Protein 2C9L (pdb70)

Structure (mmCIF, N/CA/C/O backbone):
data_2C9L
#
_entry.id   2C9L
#
_cell.length_a   94.170
_cell.length_b   26.520
_cell.length_c   98.090
_cell.angle_alpha   90.00
_cell.angle_beta   103.95
_cell.angle_gamma   90.00
#
_symmetry.space_group_name_H-M   'C 1 2 1'
#
loop_
_entity.id
_entity.type
_entity.pdbx_description
1 polymer "5'-D(*AP*AP*GP*CP*AP*CP*TP*GP*AP*CP *TP*CP*AP*TP*GP*AP*AP*GP*T)-3'"
2 polymer "5'-D(*AP*CP*TP*TP*CP*AP*CP*TP*GP*AP *GP*TP*CP*AP*GP*TP*GP*CP*T)-3'"
3 polymer 'BZLF1 TRANS-ACTIVATOR PROTEIN'
4 water water
#
loop_
_atom_site.group_PDB
_atom_site.id
_atom_site.type_symbol
_atom_site.label_atom_id
_atom_site.label_alt_id
_atom_site.label_comp_id
_atom_site.label_asym_id
_atom_site.label_entity_id
_atom_site.label_seq_id
_atom_site.pdbx_PDB_ins_code
_atom_site.Cartn_x
_atom_site.Cartn_y
_atom_site.Cartn_z
_atom_site.occupancy
_atom_site.B_iso_or_equiv
_atom_site.auth_seq_id
_atom_site.auth_comp_id
_atom_site.auth_asym_id
_atom_site.auth_atom_id
_atom_site.pdbx_PDB_model_num
ATOM 757 N N . MET C 3 1 ? 110.814 23.576 46.297 1.00 73.55 174 MET Y N 1
ATOM 758 C CA . MET C 3 1 ? 111.651 22.646 45.485 1.00 73.18 174 MET Y CA 1
ATOM 759 C C . MET C 3 1 ? 110.787 21.737 44.621 1.00 68.39 174 MET Y C 1
ATOM 760 O O . MET C 3 1 ? 111.076 21.528 43.442 1.00 61.24 174 MET Y O 1
ATOM 765 N N . LEU C 3 2 ? 109.726 21.204 45.221 1.00 52.35 175 LEU Y N 1
ATOM 766 C CA . LEU C 3 2 ? 108.824 20.288 44.537 1.00 53.93 175 LEU Y CA 1
ATOM 767 C C . LEU C 3 2 ? 108.325 20.768 43.178 1.00 47.56 175 LEU Y C 1
ATOM 768 O O . LEU C 3 2 ? 108.153 19.965 42.263 1.00 45.36 175 LEU Y O 1
ATOM 773 N N . GLU C 3 3 ? 108.100 22.070 43.044 1.00 43.30 176 GLU Y N 1
ATOM 774 C CA . GLU C 3 3 ? 107.601 22.629 41.790 1.00 46.06 176 GLU Y CA 1
ATOM 775 C C . GLU C 3 3 ? 108.570 22.450 40.619 1.00 41.77 176 GLU Y C 1
ATOM 776 O O . GLU C 3 3 ? 108.184 21.989 39.537 1.00 35.04 176 GLU Y O 1
ATOM 782 N N . ILE C 3 4 ? 109.825 22.831 40.832 1.00 31.41 177 ILE Y N 1
ATOM 783 C CA . ILE C 3 4 ? 110.833 22.717 39.787 1.00 40.99 177 ILE Y CA 1
ATOM 784 C C . ILE C 3 4 ? 111.182 21.243 39.541 1.00 32.60 177 ILE Y C 1
ATOM 785 O O . ILE C 3 4 ? 111.415 20.836 38.405 1.00 33.15 177 ILE Y O 1
ATOM 790 N N . LYS C 3 5 ? 111.200 20.449 40.607 1.00 23.87 178 LYS Y N 1
ATOM 791 C CA . LYS C 3 5 ? 111.511 19.032 40.493 1.00 29.67 178 LYS Y CA 1
ATOM 792 C C . LYS C 3 5 ? 110.438 18.380 39.627 1.00 26.22 178 LYS Y C 1
ATOM 793 O O . LYS C 3 5 ? 110.728 17.562 38.773 1.00 26.48 178 LYS Y O 1
ATOM 799 N N . ARG C 3 6 ? 109.194 18.773 39.858 1.00 23.58 179 ARG Y N 1
ATOM 800 C CA . ARG C 3 6 ? 108.063 18.264 39.112 1.00 26.76 179 ARG Y CA 1
ATOM 801 C C . ARG C 3 6 ? 108.189 18.647 37.634 1.00 39.12 179 ARG Y C 1
ATOM 802 O O . ARG C 3 6 ? 107.881 17.844 36.743 1.00 24.93 179 ARG Y O 1
ATOM 810 N N . TYR C 3 7 ? 108.633 19.880 37.376 1.00 22.72 180 TYR Y N 1
ATOM 811 C CA . TYR C 3 7 ? 108.808 20.343 36.003 1.00 17.44 180 TYR Y CA 1
ATOM 812 C C . TYR C 3 7 ? 109.906 19.556 35.294 1.00 10.98 180 TYR Y C 1
ATOM 813 O O . TYR C 3 7 ? 109.755 19.158 34.142 1.00 22.04 180 TYR Y O 1
ATOM 822 N N . LYS C 3 8 ? 111.027 19.379 35.977 1.00 10.85 181 LYS Y N 1
ATOM 823 C CA . LYS C 3 8 ? 112.147 18.651 35.417 1.00 24.33 181 LYS Y CA 1
ATOM 824 C C . LYS C 3 8 ? 111.782 17.187 35.163 1.00 31.68 181 LYS Y C 1
ATOM 825 O O . LYS C 3 8 ? 112.243 16.603 34.187 1.00 24.78 181 LYS Y O 1
ATOM 831 N N . ASN C 3 9 ? 110.961 16.587 36.018 1.00 23.77 182 ASN Y N 1
ATOM 832 C CA . ASN C 3 9 ? 110.596 15.193 35.788 1.00 27.28 182 ASN Y CA 1
ATOM 833 C C . ASN C 3 9 ? 109.653 15.102 34.595 1.00 21.94 182 ASN Y C 1
ATOM 834 O O . ASN C 3 9 ? 109.668 14.119 33.854 1.00 21.00 182 ASN Y O 1
ATOM 839 N N . ARG C 3 10 ? 108.836 16.134 34.409 1.00 18.19 183 ARG Y N 1
ATOM 840 C CA . ARG C 3 10 ? 107.912 16.167 33.287 1.00 17.66 183 ARG Y CA 1
ATOM 841 C C . ARG C 3 10 ? 108.734 16.198 31.987 1.00 24.16 183 ARG Y C 1
ATOM 842 O O . ARG C 3 10 ? 108.345 15.617 30.978 1.00 22.63 183 ARG Y O 1
ATOM 850 N N . VAL C 3 11 ? 109.881 16.867 32.025 1.00 24.54 184 VAL Y N 1
ATOM 851 C CA . VAL C 3 11 ? 110.759 16.937 30.857 1.00 26.15 184 VAL Y CA 1
ATOM 852 C C . VAL C 3 11 ? 111.419 15.570 30.615 1.00 20.49 184 VAL Y C 1
ATOM 853 O O . VAL C 3 11 ? 111.493 15.107 29.481 1.00 30.15 184 VAL Y O 1
ATOM 857 N N . ALA C 3 12 ? 111.889 14.934 31.684 1.00 24.14 185 ALA Y N 1
ATOM 858 C CA . ALA C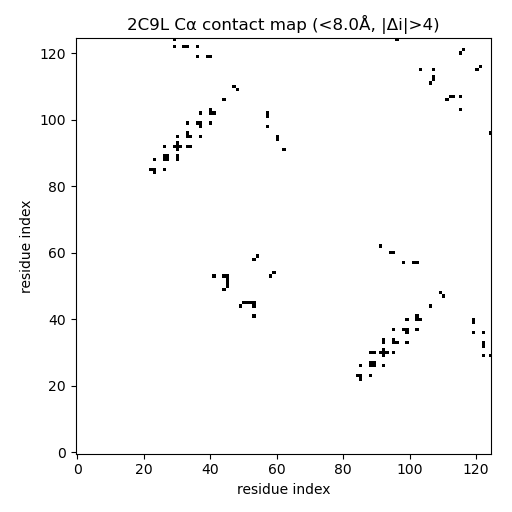 3 12 ? 112.533 13.622 31.580 1.00 25.52 185 ALA Y CA 1
ATOM 859 C C . ALA C 3 12 ? 111.580 12.521 31.116 1.00 23.05 185 ALA Y C 1
ATOM 860 O O . ALA C 3 12 ? 111.999 11.627 30.387 1.00 24.65 185 ALA Y O 1
ATOM 862 N N . ALA C 3 13 ? 110.309 12.574 31.523 1.00 20.96 186 ALA Y N 1
ATOM 863 C CA . ALA C 3 13 ? 109.349 11.561 31.078 1.00 24.31 186 ALA Y CA 1
ATOM 864 C C . ALA C 3 13 ? 109.126 11.722 29.579 1.00 26.03 186 ALA Y C 1
ATOM 865 O O . ALA C 3 13 ? 109.077 10.729 28.855 1.00 27.28 186 ALA Y O 1
ATOM 867 N N . ARG C 3 14 ? 108.972 12.966 29.113 1.00 22.29 187 ARG Y N 1
ATOM 868 C CA . ARG C 3 14 ? 108.788 13.207 27.679 1.00 29.74 187 ARG Y CA 1
ATOM 869 C C . ARG C 3 14 ? 109.985 12.633 26.919 1.00 21.78 187 ARG Y C 1
ATOM 870 O O . ARG C 3 14 ? 109.826 11.974 25.897 1.00 29.50 187 ARG Y O 1
ATOM 878 N N . LYS C 3 15 ? 111.183 12.893 27.427 1.00 17.85 188 LYS Y N 1
ATOM 879 C CA . LYS C 3 15 ? 112.393 12.409 26.774 1.00 21.56 188 LYS Y CA 1
ATOM 880 C C . LYS C 3 15 ? 112.488 10.885 26.769 1.00 33.91 188 LYS Y C 1
ATOM 881 O O . LYS C 3 15 ? 112.914 10.285 25.778 1.00 27.23 188 LYS Y O 1
ATOM 887 N N . SER C 3 16 ? 112.088 10.272 27.881 1.00 20.37 189 SER Y N 1
ATOM 888 C CA . SER C 3 16 ? 112.140 8.829 28.025 1.00 22.84 189 SER Y CA 1
ATOM 889 C C . SER C 3 16 ? 111.169 8.170 27.076 1.00 21.43 189 SER Y C 1
ATOM 890 O O . SER C 3 16 ? 111.510 7.202 26.406 1.00 26.46 189 SER Y O 1
ATOM 893 N N . ARG C 3 17 ? 109.956 8.706 27.010 1.00 23.20 190 ARG Y N 1
ATOM 894 C CA . ARG C 3 17 ? 108.943 8.164 26.119 1.00 25.76 190 ARG Y CA 1
ATOM 895 C C . ARG C 3 17 ? 109.358 8.277 24.654 1.00 29.49 190 ARG Y C 1
ATOM 896 O O . ARG C 3 17 ? 109.141 7.351 23.871 1.00 28.00 190 ARG Y O 1
ATOM 904 N N . ALA C 3 18 ? 109.959 9.405 24.283 1.00 23.56 191 ALA Y N 1
ATOM 905 C CA . ALA C 3 18 ? 110.389 9.605 22.894 1.00 31.90 191 ALA Y CA 1
ATOM 906 C C . ALA C 3 18 ? 111.568 8.683 22.635 1.00 27.64 191 ALA Y C 1
ATOM 907 O O . ALA C 3 18 ? 111.703 8.137 21.548 1.00 34.54 191 ALA Y O 1
ATOM 909 N N . LYS C 3 19 ? 112.413 8.509 23.648 1.00 27.51 192 LYS Y N 1
ATOM 910 C CA . LYS C 3 19 ? 113.563 7.625 23.532 1.00 28.53 192 LYS Y CA 1
ATOM 911 C C . LYS C 3 19 ? 113.121 6.183 23.260 1.00 37.34 192 LYS Y C 1
ATOM 912 O O . LYS C 3 19 ? 113.760 5.466 22.493 1.00 30.64 192 LYS Y O 1
ATOM 918 N N A PHE C 3 20 ? 112.035 5.751 23.892 0.50 28.90 193 PHE Y N 1
ATOM 919 N N B PHE C 3 20 ? 111.961 5.778 23.899 0.50 30.83 193 PHE Y N 1
ATOM 920 C CA A PHE C 3 20 ? 111.558 4.389 23.677 0.50 33.89 193 PHE Y CA 1
ATOM 921 C CA B PHE C 3 20 ? 111.447 4.427 23.669 0.50 37.56 193 PHE Y CA 1
ATOM 922 C C A PHE C 3 20 ? 110.902 4.227 22.310 0.50 36.10 193 PHE Y C 1
ATOM 923 C C B PHE C 3 20 ? 110.863 4.275 22.288 0.50 38.65 193 PHE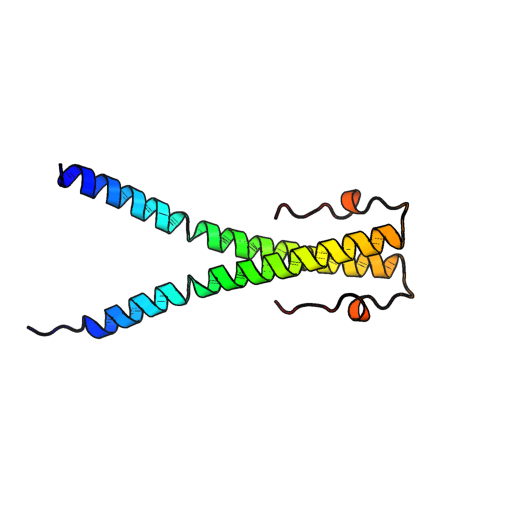 Y C 1
ATOM 924 O O A PHE C 3 20 ? 111.063 3.194 21.666 0.50 23.09 193 PHE Y O 1
ATOM 925 O O B PHE C 3 20 ? 111.001 3.226 21.680 0.50 26.17 193 PHE Y O 1
ATOM 940 N N . LYS C 3 21 ? 110.166 5.243 21.867 1.00 29.62 194 LYS Y N 1
ATOM 941 C CA . LYS C 3 21 ? 109.535 5.192 20.552 1.00 37.41 194 LYS Y CA 1
ATOM 942 C C . LYS C 3 21 ? 110.585 5.120 19.436 1.00 32.39 194 LYS Y C 1
ATOM 943 O O . LYS C 3 21 ? 110.409 4.391 18.462 1.00 43.04 194 LYS Y O 1
ATOM 949 N N . GLN C 3 22 ? 111.673 5.871 19.578 1.00 27.28 195 GLN Y N 1
ATOM 950 C CA . GLN C 3 22 ? 112.725 5.859 18.567 1.00 35.26 195 GLN Y CA 1
ATOM 951 C C . GLN C 3 22 ? 113.486 4.537 18.599 1.00 37.74 195 GLN Y C 1
ATOM 952 O O . GLN C 3 22 ? 113.933 4.039 17.569 1.00 33.30 195 GLN Y O 1
ATOM 958 N N . LEU C 3 23 ? 113.613 3.964 19.789 1.00 29.61 196 LEU Y N 1
ATOM 959 C CA . LEU C 3 23 ? 114.316 2.704 19.949 1.00 33.91 196 LEU Y CA 1
ATOM 960 C C . LEU C 3 23 ? 113.561 1.616 19.194 1.00 29.29 196 LEU Y C 1
ATOM 961 O O . LEU C 3 23 ? 114.165 0.795 18.509 1.00 22.90 196 LEU Y O 1
ATOM 966 N N . LEU C 3 24 ? 112.236 1.638 19.303 1.00 23.93 197 LEU Y N 1
ATOM 967 C CA . LEU C 3 24 ? 111.383 0.674 18.619 1.00 34.29 197 LEU Y CA 1
ATOM 968 C C . LEU C 3 24 ? 111.447 0.849 17.101 1.00 38.35 197 LEU Y C 1
ATOM 969 O O . LEU C 3 24 ? 111.407 -0.127 16.345 1.00 31.01 197 LEU Y O 1
ATOM 974 N N . GLN C 3 25 ? 111.518 2.101 16.664 1.00 35.78 198 GLN Y N 1
ATOM 975 C CA . GLN C 3 25 ? 111.579 2.421 15.242 1.00 33.58 198 GLN Y CA 1
ATOM 976 C C . GLN C 3 25 ? 112.916 1.926 14.696 1.00 30.14 198 GLN Y C 1
ATOM 977 O O . GLN C 3 25 ? 112.989 1.377 13.603 1.00 30.63 198 GLN Y O 1
ATOM 983 N N . HIS C 3 26 ? 113.962 2.109 15.491 1.00 27.75 199 HIS Y N 1
ATOM 984 C CA . HIS C 3 26 ? 115.316 1.709 15.134 1.00 30.85 199 HIS Y CA 1
ATOM 985 C C . HIS C 3 26 ? 115.493 0.195 14.963 1.00 38.22 199 HIS Y C 1
ATOM 986 O O . HIS C 3 26 ? 116.055 -0.269 13.965 1.00 32.91 199 HIS Y O 1
ATOM 993 N N . TYR C 3 27 ? 115.026 -0.580 15.934 1.00 33.81 200 TYR Y N 1
ATOM 994 C CA . TYR C 3 27 ? 115.171 -2.035 15.849 1.00 29.07 200 TYR Y CA 1
ATOM 995 C C . TYR C 3 27 ? 114.268 -2.659 14.802 1.00 31.51 200 TYR Y C 1
ATOM 996 O O . TYR C 3 27 ? 114.528 -3.760 14.313 1.00 30.21 200 TYR Y O 1
ATOM 1005 N N . ARG C 3 28 ? 113.207 -1.947 14.448 1.00 28.67 201 ARG Y N 1
ATOM 1006 C CA . ARG C 3 28 ? 112.282 -2.427 13.435 1.00 32.46 201 ARG Y CA 1
ATOM 1007 C C . ARG C 3 28 ? 113.017 -2.342 12.081 1.00 37.31 201 ARG Y C 1
ATOM 1008 O O . ARG C 3 28 ? 112.914 -3.242 11.246 1.00 30.56 201 ARG Y O 1
ATOM 1016 N N . GLU C 3 29 ? 113.774 -1.261 11.893 1.00 27.94 202 GLU Y N 1
ATOM 1017 C CA . GLU C 3 29 ? 114.529 -1.019 10.659 1.00 37.41 202 GLU Y CA 1
ATOM 1018 C C . GLU C 3 29 ? 115.744 -1.932 10.529 1.00 32.90 202 GLU Y C 1
ATOM 1019 O O . GLU C 3 29 ? 116.026 -2.441 9.451 1.00 35.32 202 GLU Y O 1
ATOM 1025 N N . VAL C 3 30 ? 116.474 -2.099 11.627 1.00 25.24 203 VAL Y N 1
ATOM 1026 C CA . VAL C 3 30 ? 117.654 -2.951 11.660 1.00 30.29 203 VAL Y CA 1
ATOM 1027 C C . VAL C 3 30 ? 117.268 -4.413 11.413 1.00 32.92 203 VAL Y C 1
ATOM 1028 O O . VAL C 3 30 ? 117.965 -5.130 10.702 1.00 25.69 203 VAL Y O 1
ATOM 1032 N N . ALA C 3 31 ? 116.160 -4.849 12.007 1.00 24.17 204 ALA Y N 1
ATOM 1033 C CA . ALA C 3 31 ? 115.689 -6.218 11.817 1.00 28.13 204 ALA Y CA 1
ATOM 1034 C C . ALA C 3 31 ? 115.461 -6.473 10.334 1.00 30.66 204 ALA Y C 1
ATOM 1035 O O . ALA C 3 31 ? 115.815 -7.533 9.813 1.00 24.50 204 ALA Y O 1
ATOM 1037 N N . ALA C 3 32 ? 114.855 -5.495 9.670 1.00 28.56 205 ALA Y N 1
ATOM 1038 C CA . ALA C 3 32 ? 114.559 -5.597 8.250 1.00 28.51 205 ALA Y CA 1
ATOM 1039 C C . ALA C 3 32 ? 115.855 -5.543 7.442 1.00 33.11 205 ALA Y C 1
ATOM 1040 O O . ALA C 3 32 ? 116.066 -6.370 6.564 1.00 27.22 205 ALA Y O 1
ATOM 1042 N N . ALA C 3 33 ? 116.725 -4.583 7.756 1.00 25.62 206 ALA Y N 1
ATOM 1043 C CA . ALA C 3 33 ? 118.003 -4.445 7.054 1.00 33.55 206 ALA Y CA 1
ATOM 1044 C C . ALA C 3 33 ? 118.856 -5.706 7.161 1.00 32.96 206 ALA Y C 1
ATOM 1045 O O . ALA C 3 33 ? 119.430 -6.145 6.172 1.00 30.12 206 ALA Y O 1
ATOM 1047 N N . LYS C 3 34 ? 118.946 -6.276 8.360 1.00 31.83 207 LYS Y N 1
ATOM 1048 C CA . LYS C 3 34 ? 119.731 -7.493 8.582 1.00 23.90 207 LYS Y CA 1
ATOM 1049 C C . LYS C 3 34 ? 119.102 -8.669 7.847 1.00 34.78 207 LYS Y C 1
ATOM 1050 O O . LYS C 3 34 ? 119.800 -9.554 7.349 1.00 28.87 207 LYS Y O 1
ATOM 1056 N N . SER C 3 35 ? 117.775 -8.678 7.788 1.00 28.99 208 SER Y N 1
ATOM 1057 C CA . SER C 3 35 ? 117.062 -9.751 7.117 1.00 30.02 208 SER Y CA 1
ATOM 1058 C C . 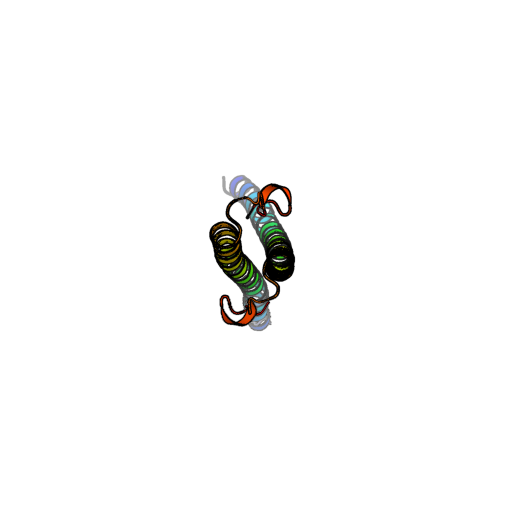SER C 3 35 ? 117.294 -9.689 5.608 1.00 35.57 208 SER Y C 1
ATOM 1059 O O . SER C 3 35 ? 117.488 -10.716 4.967 1.00 42.39 208 SER Y O 1
ATOM 1062 N N . SER C 3 36 ? 117.272 -8.488 5.039 1.00 35.09 209 SER Y N 1
ATOM 1063 C CA . SER C 3 36 ? 117.495 -8.347 3.607 1.00 45.88 209 SER Y CA 1
ATOM 1064 C C . SER C 3 36 ? 118.950 -8.703 3.300 1.00 43.27 209 SER Y C 1
ATOM 1065 O O . SER C 3 36 ? 119.232 -9.374 2.312 1.00 44.98 209 SER Y O 1
ATOM 1068 N N . GLU C 3 37 ? 119.873 -8.262 4.150 1.00 41.01 210 GLU Y N 1
ATOM 1069 C CA . GLU C 3 37 ? 121.284 -8.587 3.953 1.00 41.24 210 GLU Y CA 1
ATOM 1070 C C . GLU C 3 37 ? 121.464 -10.106 3.991 1.00 34.59 210 GLU Y C 1
ATOM 1071 O O . GLU C 3 37 ? 122.218 -10.662 3.204 1.00 34.93 210 GLU Y O 1
ATOM 1077 N N . ASN C 3 38 ? 120.772 -10.764 4.919 1.00 35.51 211 ASN Y N 1
ATOM 1078 C CA . ASN C 3 38 ? 120.840 -12.219 5.054 1.00 35.39 211 ASN Y CA 1
ATOM 1079 C C . ASN C 3 38 ? 120.444 -12.853 3.721 1.00 38.78 211 ASN Y C 1
ATOM 1080 O O . ASN C 3 38 ? 121.064 -13.815 3.277 1.00 42.43 211 ASN Y O 1
ATOM 1085 N N . ASP C 3 39 ? 119.419 -12.298 3.082 1.00 31.56 212 ASP Y N 1
ATOM 1086 C CA . ASP C 3 39 ? 118.956 -12.814 1.799 1.00 41.66 212 ASP Y CA 1
ATOM 1087 C C . ASP C 3 39 ? 119.975 -12.558 0.692 1.00 41.27 212 ASP Y C 1
ATOM 1088 O O . ASP C 3 39 ? 120.108 -13.362 -0.237 1.00 40.03 212 ASP Y O 1
ATOM 1093 N N . ARG C 3 40 ? 120.692 -11.442 0.781 1.00 29.41 213 ARG Y N 1
ATOM 1094 C CA . ARG C 3 40 ? 121.689 -11.127 -0.232 1.00 32.03 213 ARG Y CA 1
ATOM 1095 C C . ARG C 3 40 ? 122.895 -12.050 -0.132 1.00 32.67 213 ARG Y C 1
ATOM 1096 O O . ARG C 3 40 ? 123.400 -12.539 -1.141 1.00 36.15 213 ARG Y O 1
ATOM 1104 N N . LEU C 3 41 ? 123.356 -12.295 1.086 1.00 26.60 214 LEU Y N 1
ATOM 1105 C CA . LEU C 3 41 ? 124.504 -13.162 1.287 1.00 36.64 214 LEU Y CA 1
ATOM 1106 C C . LEU C 3 41 ? 124.192 -14.610 0.894 1.00 37.51 214 LEU Y C 1
ATOM 1107 O O . LEU C 3 41 ? 125.060 -15.316 0.382 1.00 40.26 214 LEU Y O 1
ATOM 1112 N N . ARG C 3 42 ? 122.961 -15.054 1.134 1.00 35.13 215 ARG Y N 1
ATOM 1113 C CA . ARG C 3 42 ? 122.572 -16.420 0.781 1.00 37.53 215 ARG Y CA 1
ATOM 1114 C C . ARG C 3 42 ? 122.546 -16.589 -0.741 1.00 40.09 215 ARG Y C 1
ATOM 1115 O O . ARG C 3 42 ? 122.847 -17.664 -1.260 1.00 36.36 215 ARG Y O 1
ATOM 1123 N N . LEU C 3 43 ? 122.187 -15.523 -1.449 1.00 34.63 216 LEU Y N 1
ATOM 1124 C CA . LEU C 3 43 ? 122.124 -15.564 -2.904 1.00 42.36 216 LEU Y CA 1
ATOM 1125 C C . LEU C 3 43 ? 123.518 -15.477 -3.519 1.00 42.03 216 LEU Y C 1
ATOM 1126 O O . LEU C 3 43 ? 123.812 -16.153 -4.505 1.00 35.53 216 LEU Y O 1
ATOM 1131 N N . LEU C 3 44 ? 124.373 -14.641 -2.938 1.00 37.73 217 LEU Y N 1
ATOM 1132 C CA . LEU C 3 44 ? 125.739 -14.490 -3.433 1.00 42.55 217 LEU Y CA 1
ATOM 1133 C C . LEU C 3 44 ? 126.499 -15.799 -3.252 1.00 38.60 217 LEU Y C 1
ATOM 1134 O O . LEU C 3 44 ? 127.237 -16.227 -4.133 1.00 42.55 217 LEU Y O 1
ATOM 1139 N N . LEU C 3 45 ? 126.309 -16.435 -2.102 1.00 37.48 218 LEU Y N 1
ATOM 1140 C CA . LEU C 3 45 ? 126.983 -17.692 -1.814 1.00 41.81 218 LEU Y CA 1
ATOM 1141 C C . LEU C 3 45 ? 126.522 -18.760 -2.793 1.00 43.84 218 LEU Y C 1
ATOM 1142 O O . LEU C 3 45 ? 127.290 -19.639 -3.184 1.00 40.26 218 LEU Y O 1
ATOM 1147 N N . LYS C 3 46 ? 125.258 -18.673 -3.187 1.00 45.32 219 LYS Y N 1
ATOM 1148 C CA . LYS C 3 46 ? 124.686 -19.623 -4.122 1.00 41.96 219 LYS Y CA 1
ATOM 1149 C C . LYS C 3 46 ? 125.266 -19.372 -5.518 1.00 37.74 219 LYS Y C 1
ATOM 1150 O O . LYS C 3 46 ? 125.568 -20.314 -6.241 1.00 39.33 219 LYS Y O 1
ATOM 1156 N N . GLN C 3 47 ? 125.432 -18.104 -5.886 1.00 36.07 220 GLN Y N 1
ATOM 1157 C CA . GLN C 3 47 ? 125.990 -17.764 -7.193 1.00 43.83 220 GLN Y CA 1
ATOM 1158 C C . GLN C 3 47 ? 127.416 -18.288 -7.317 1.00 53.20 220 GLN Y C 1
ATOM 1159 O O . GLN C 3 47 ? 127.778 -18.870 -8.336 1.00 47.86 220 GLN Y O 1
ATOM 1165 N N . MET C 3 48 ? 128.217 -18.079 -6.274 1.00 50.01 221 MET Y N 1
ATOM 1166 C CA . MET C 3 48 ? 129.608 -18.522 -6.266 1.00 53.62 221 MET Y CA 1
ATOM 1167 C C . MET C 3 48 ? 129.750 -20.029 -6.103 1.00 56.91 221 MET Y C 1
ATOM 1168 O O . MET C 3 48 ? 130.635 -20.638 -6.699 1.00 62.25 221 MET Y O 1
ATOM 1173 N N . CYS C 3 49 ? 128.886 -20.627 -5.288 1.00 50.53 222 CYS Y N 1
ATOM 1174 C CA . CYS C 3 49 ? 128.929 -22.068 -5.049 1.00 45.81 222 CYS Y CA 1
ATOM 1175 C C . CYS C 3 49 ? 127.584 -22.694 -5.404 1.00 51.86 222 CYS Y C 1
ATOM 1176 O O . CYS C 3 49 ? 126.839 -23.151 -4.532 1.00 46.34 222 CYS Y O 1
ATOM 1179 N N . PRO C 3 50 ? 127.259 -22.721 -6.704 1.00 51.31 223 PRO Y N 1
ATOM 1180 C CA . PRO C 3 50 ? 126.011 -23.277 -7.230 1.00 51.94 223 PRO Y CA 1
ATOM 1181 C C . PRO C 3 50 ? 125.699 -24.678 -6.714 1.00 49.66 223 PRO Y C 1
ATOM 1182 O O . PRO C 3 50 ? 124.540 -25.086 -6.672 1.00 55.54 223 PRO Y O 1
ATOM 1186 N N . SER C 3 51 ? 126.734 -25.405 -6.312 1.00 55.94 224 SER Y N 1
ATOM 1187 C CA . SER C 3 51 ? 126.565 -26.770 -5.826 1.00 62.98 224 SER Y CA 1
ATOM 1188 C C . SER C 3 51 ? 126.401 -26.898 -4.315 1.00 62.95 224 SER Y C 1
ATOM 1189 O O . SER C 3 51 ? 126.389 -28.008 -3.784 1.00 68.74 224 SER Y O 1
ATOM 1192 N N . LEU C 3 52 ? 126.260 -25.772 -3.624 1.00 56.24 225 LEU Y N 1
ATOM 1193 C CA . LEU C 3 52 ? 126.118 -25.794 -2.172 1.00 56.29 225 LEU Y CA 1
ATOM 1194 C C . LEU C 3 52 ? 124.685 -25.528 -1.696 1.00 57.59 225 LEU Y C 1
ATOM 1195 O O . LEU C 3 52 ? 124.045 -24.565 -2.125 1.00 49.56 225 LEU Y O 1
ATOM 1200 N N . ASP C 3 53 ? 124.188 -26.388 -0.808 1.00 52.88 226 ASP Y N 1
ATOM 1201 C CA . ASP C 3 53 ? 122.838 -26.243 -0.264 1.00 51.68 226 ASP Y CA 1
ATOM 1202 C C . ASP C 3 53 ? 122.897 -25.369 0.986 1.00 48.73 226 ASP Y C 1
ATOM 1203 O O . ASP C 3 53 ? 122.947 -25.874 2.109 1.00 49.15 226 ASP Y O 1
ATOM 1208 N N . VAL C 3 54 ? 122.886 -24.058 0.784 1.00 43.79 227 VAL Y N 1
ATOM 1209 C CA . VAL C 3 54 ? 122.966 -23.115 1.891 1.00 50.90 227 VAL Y CA 1
ATOM 1210 C C . VAL C 3 54 ? 121.883 -23.293 2.955 1.00 52.16 227 VAL Y C 1
ATOM 1211 O O . VAL C 3 54 ? 122.182 -23.356 4.146 1.00 55.25 227 VAL Y O 1
ATOM 1215 N N . ASP C 3 55 ? 120.630 -23.378 2.525 1.00 52.97 228 ASP Y N 1
ATOM 1216 C CA . ASP C 3 55 ? 119.517 -23.525 3.456 1.00 54.44 228 ASP Y CA 1
ATOM 1217 C C . ASP C 3 55 ? 119.654 -24.719 4.389 1.00 58.47 228 ASP Y C 1
ATOM 1218 O O . ASP C 3 55 ? 119.077 -24.731 5.474 1.00 52.79 228 ASP Y O 1
ATOM 1223 N N . SER C 3 56 ? 120.415 -25.722 3.965 1.00 57.44 229 SER Y N 1
ATOM 1224 C CA . SER C 3 56 ? 120.612 -26.915 4.776 1.00 62.73 229 SER Y CA 1
ATOM 1225 C C . SER C 3 56 ? 121.730 -26.716 5.789 1.00 64.46 229 SER Y C 1
ATOM 1226 O O . SER C 3 56 ? 121.686 -27.262 6.890 1.00 68.46 229 SER Y O 1
ATOM 1229 N N . ILE C 3 57 ? 122.735 -25.935 5.409 1.00 59.22 230 ILE Y N 1
ATOM 1230 C CA . ILE C 3 57 ? 123.864 -25.664 6.288 1.00 58.87 230 ILE Y CA 1
ATOM 1231 C C . ILE C 3 57 ? 123.460 -24.664 7.363 1.00 58.39 230 ILE Y C 1
ATOM 1232 O O . ILE C 3 57 ? 123.439 -24.984 8.554 1.00 61.45 230 ILE Y O 1
ATOM 1237 N N . ILE C 3 58 ? 123.149 -23.446 6.934 1.00 53.57 231 ILE Y N 1
ATOM 1238 C CA . ILE C 3 58 ? 122.736 -22.398 7.855 1.00 54.95 231 ILE Y CA 1
ATOM 1239 C C . ILE C 3 58 ? 121.239 -22.201 7.687 1.00 55.80 231 ILE Y C 1
ATOM 1240 O O . ILE C 3 58 ? 120.794 -21.355 6.910 1.00 53.04 231 ILE Y O 1
ATOM 1245 N N . PRO C 3 59 ? 120.436 -22.987 8.422 1.00 58.01 232 PRO Y N 1
ATOM 1246 C CA . PRO C 3 59 ? 118.979 -22.882 8.330 1.00 58.45 232 PRO Y CA 1
ATOM 1247 C C . PRO C 3 59 ? 118.470 -21.458 8.506 1.00 55.70 232 PRO Y C 1
ATOM 1248 O O . PRO C 3 59 ? 119.046 -20.669 9.253 1.00 54.58 232 PRO Y O 1
ATOM 1252 N N . ARG C 3 60 ? 117.394 -21.136 7.800 1.00 51.93 233 ARG Y N 1
ATOM 1253 C CA . ARG C 3 60 ? 116.792 -19.815 7.875 1.00 58.96 233 ARG Y CA 1
ATOM 1254 C C . ARG C 3 60 ? 116.024 -19.658 9.183 1.00 59.70 233 ARG Y C 1
ATOM 1255 O O . ARG C 3 60 ? 115.577 -20.638 9.774 1.00 63.03 233 ARG Y O 1
ATOM 1263 N N . THR C 3 61 ? 115.884 -18.418 9.633 1.00 61.00 234 THR Y N 1
ATOM 1264 C CA . THR C 3 61 ? 115.159 -18.120 10.862 1.00 65.10 234 THR Y CA 1
ATOM 1265 C C . THR C 3 61 ? 113.906 -17.344 10.484 1.00 62.85 234 THR Y C 1
ATOM 1266 O O . THR C 3 61 ? 113.904 -16.600 9.503 1.00 60.99 234 THR Y O 1
ATOM 1270 N N . PRO C 3 62 ? 112.814 -17.521 11.240 1.00 65.57 235 PRO Y N 1
ATOM 1271 C CA . PRO C 3 62 ? 111.598 -16.781 10.901 1.00 67.71 235 PRO Y CA 1
ATOM 1272 C C . PRO C 3 62 ? 111.806 -15.288 11.135 1.00 72.60 235 PRO Y C 1
ATOM 1273 O O . PRO C 3 62 ? 112.891 -14.858 11.534 1.00 67.22 235 PRO Y O 1
ATOM 1277 N N . ASP C 3 63 ? 110.769 -14.500 10.878 1.00 79.79 236 ASP Y N 1
ATOM 1278 C CA . ASP C 3 63 ? 110.847 -13.060 11.068 1.00 79.62 236 ASP Y CA 1
ATOM 1279 C C . ASP C 3 63 ? 109.550 -12.538 11.679 1.00 80.29 236 ASP Y C 1
ATOM 1280 O O . ASP C 3 63 ? 108.587 -13.328 11.783 1.00 79.17 236 ASP Y O 1
ATOM 1286 N N . LEU D 3 2 ? 81.881 7.288 46.230 1.00 98.45 175 LEU Z N 1
ATOM 1287 C CA . LEU D 3 2 ? 83.095 6.663 45.635 1.00 100.87 175 LEU Z CA 1
ATOM 1288 C C . LEU D 3 2 ? 82.761 5.671 44.538 1.00 99.28 175 LEU Z C 1
ATOM 1289 O O . LEU D 3 2 ? 81.588 5.432 44.247 1.00 99.09 175 LEU Z O 1
ATOM 1290 N N . GLU D 3 3 ? 83.794 5.093 43.927 1.00 100.19 176 GLU Z N 1
ATOM 1291 C CA . GLU D 3 3 ? 83.586 4.127 42.861 1.00 99.06 176 GLU Z CA 1
ATOM 1292 C C . GLU D 3 3 ? 83.931 4.700 41.501 1.00 97.95 176 GLU Z C 1
ATOM 1293 O O . GLU D 3 3 ? 83.341 5.696 41.081 1.00 96.31 176 GLU Z O 1
ATOM 1294 N N . ILE D 3 4 ? 84.875 4.069 40.807 1.00 97.12 177 ILE Z N 1
ATOM 1295 C CA . ILE D 3 4 ? 85.304 4.538 39.492 1.00 92.39 177 ILE Z CA 1
ATOM 1296 C C . ILE D 3 4 ? 85.736 3.397 38.569 1.00 89.30 177 ILE Z C 1
ATOM 1297 O O . ILE D 3 4 ? 86.074 2.305 39.027 1.00 90.40 177 ILE Z O 1
ATOM 1302 N N . LYS D 3 5 ? 85.711 3.665 37.265 1.00 85.55 178 LYS Z N 1
ATOM 1303 C CA . LYS D 3 5 ? 86.116 2.695 36.251 1.00 79.21 178 LYS Z CA 1
ATOM 1304 C C . LYS D 3 5 ? 87.635 2.747 36.136 1.00 73.03 178 LYS Z C 1
ATOM 1305 O O . LYS D 3 5 ? 88.206 2.613 35.049 1.00 55.89 178 LYS Z O 1
ATOM 1311 N N . ARG D 3 6 ? 88.276 2.951 37.280 1.00 63.95 179 ARG Z N 1
ATOM 1312 C CA . ARG D 3 6 ? 89.723 3.039 37.369 1.00 59.39 179 ARG Z CA 1
ATOM 1313 C C . ARG D 3 6 ? 90.355 1.671 37.114 1.00 56.08 179 ARG Z C 1
ATOM 1314 O O . ARG D 3 6 ? 91.421 1.570 36.505 1.00 53.23 179 ARG Z O 1
ATOM 1322 N N . TYR D 3 7 ? 89.679 0.620 37.566 1.00 47.00 180 TYR Z N 1
ATOM 1323 C CA . TYR D 3 7 ? 90.178 -0.741 37.403 1.00 45.04 180 TYR Z CA 1
ATOM 1324 C C . TYR D 3 7 ? 90.390 -1.147 35.947 1.00 33.95 180 TYR Z C 1
ATOM 1325 O O . TYR D 3 7 ? 91.420 -1.721 35.599 1.00 38.82 180 TYR Z O 1
ATOM 1334 N N . LYS D 3 8 ? 89.411 -0.858 35.100 1.00 42.02 181 LYS Z N 1
ATOM 1335 C CA . LYS D 3 8 ? 89.502 -1.211 33.689 1.00 44.29 181 LYS Z CA 1
ATOM 1336 C C . LYS D 3 8 ? 90.673 -0.526 32.997 1.00 43.60 181 LYS Z C 1
ATOM 1337 O O . LYS D 3 8 ? 91.427 -1.159 32.258 1.00 38.41 181 LYS Z O 1
ATOM 1343 N N . ASN D 3 9 ? 90.834 0.769 33.237 1.00 36.16 182 ASN Z N 1
ATOM 1344 C CA . ASN D 3 9 ? 91.919 1.492 32.594 1.00 39.89 182 ASN Z CA 1
ATOM 1345 C C . ASN D 3 9 ? 93.279 1.065 33.128 1.00 34.29 182 ASN Z C 1
ATOM 1346 O O . ASN D 3 9 ? 94.274 1.067 32.398 1.00 30.89 182 ASN Z O 1
ATOM 1351 N N . ARG D 3 10 ? 93.327 0.702 34.402 1.00 35.05 183 ARG Z N 1
ATOM 1352 C CA . ARG D 3 10 ? 94.586 0.264 34.986 1.00 39.40 183 ARG Z CA 1
ATOM 1353 C C . ARG D 3 10 ? 95.056 -0.970 34.215 1.00 35.93 183 ARG Z C 1
ATOM 1354 O O . ARG D 3 10 ? 96.235 -1.108 33.904 1.00 33.09 183 ARG Z O 1
ATOM 1362 N N . VAL D 3 11 ? 94.121 -1.863 33.908 1.00 38.44 184 VAL Z N 1
ATOM 1363 C CA . VAL D 3 11 ? 94.435 -3.083 33.163 1.00 36.86 184 VAL Z CA 1
ATOM 1364 C C . VAL D 3 11 ? 94.840 -2.745 31.722 1.00 37.33 184 VAL Z C 1
ATOM 1365 O O . VAL D 3 11 ? 95.830 -3.269 31.201 1.00 36.37 184 VAL Z O 1
ATOM 1369 N N . ALA D 3 12 ? 94.069 -1.869 31.085 1.00 27.35 185 ALA Z N 1
ATOM 1370 C CA . ALA D 3 12 ? 94.351 -1.459 29.709 1.00 34.32 185 ALA Z CA 1
ATOM 1371 C C . ALA D 3 12 ? 95.722 -0.789 29.591 1.00 35.02 185 ALA Z C 1
ATOM 1372 O O . ALA D 3 12 ? 96.435 -0.985 28.598 1.00 31.18 185 ALA Z O 1
ATOM 1374 N N . ALA D 3 13 ? 96.098 -0.003 30.597 1.00 27.88 186 ALA Z N 1
ATOM 1375 C CA . ALA D 3 13 ? 97.404 0.661 30.567 1.00 27.62 186 ALA Z CA 1
ATOM 1376 C C . ALA D 3 13 ? 98.499 -0.402 30.567 1.00 33.71 186 ALA Z C 1
ATOM 1377 O O . ALA D 3 13 ? 99.399 -0.363 29.728 1.00 32.67 186 ALA Z O 1
ATOM 1379 N N . ARG D 3 14 ? 98.423 -1.351 31.506 1.00 29.91 187 ARG Z N 1
ATOM 1380 C CA . ARG D 3 14 ? 99.418 -2.423 31.587 1.00 27.40 187 ARG Z CA 1
ATOM 1381 C C . ARG D 3 14 ? 99.514 -3.162 30.259 1.00 29.85 187 ARG Z C 1
ATOM 1382 O O . ARG D 3 14 ? 100.609 -3.481 29.791 1.00 25.79 187 ARG Z O 1
ATOM 1390 N N . LYS D 3 15 ? 98.358 -3.428 29.657 1.00 24.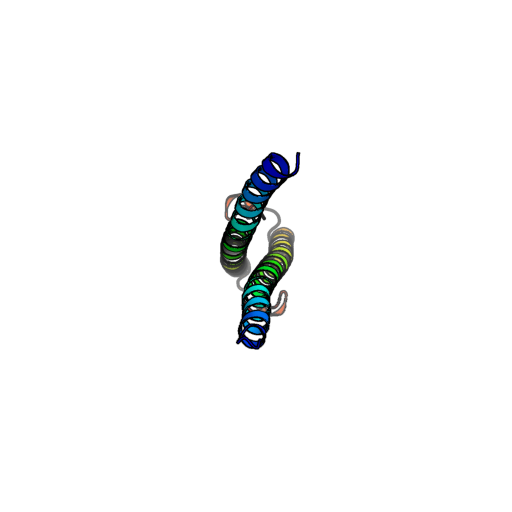30 188 LYS Z N 1
ATOM 1391 C CA . LYS D 3 15 ? 98.308 -4.145 28.389 1.00 33.83 188 LYS Z CA 1
ATOM 1392 C C . LYS D 3 15 ? 98.977 -3.351 27.265 1.00 32.94 188 LYS Z C 1
ATOM 1393 O O . LYS D 3 15 ? 99.795 -3.888 26.514 1.00 26.99 188 LYS Z O 1
ATOM 1399 N N . SER D 3 16 ? 98.636 -2.068 27.161 1.00 35.23 189 SER Z N 1
ATOM 1400 C CA . SER D 3 16 ? 99.216 -1.212 26.130 1.00 28.05 189 SER Z CA 1
ATOM 1401 C C . SER D 3 16 ? 100.741 -1.173 26.271 1.00 26.72 189 SER Z C 1
ATOM 1402 O O . SER D 3 16 ? 101.460 -1.289 25.284 1.00 28.37 189 SER Z O 1
ATOM 1405 N N . ARG D 3 17 ? 101.234 -1.037 27.500 1.00 26.58 190 ARG Z N 1
ATOM 1406 C CA . ARG D 3 17 ? 102.680 -1.012 27.742 1.00 23.65 190 ARG Z CA 1
ATOM 1407 C C . ARG D 3 17 ? 103.376 -2.351 27.471 1.00 29.03 190 ARG Z C 1
ATOM 1408 O O . ARG D 3 17 ? 104.553 -2.385 27.091 1.00 28.15 190 ARG Z O 1
ATOM 1416 N N . ALA D 3 18 ? 102.666 -3.456 27.672 1.00 24.50 191 ALA Z N 1
ATOM 1417 C CA . ALA D 3 18 ? 103.267 -4.769 27.414 1.00 28.26 191 ALA Z CA 1
ATOM 1418 C C . ALA D 3 18 ? 103.365 -4.965 25.902 1.00 23.65 191 ALA Z C 1
ATOM 1419 O O . ALA D 3 18 ? 104.385 -5.426 25.384 1.00 28.35 191 ALA Z O 1
ATOM 1421 N N . LYS D 3 19 ? 102.306 -4.589 25.198 1.00 24.94 192 LYS Z N 1
ATOM 1422 C CA . LYS D 3 19 ? 102.282 -4.714 23.744 1.00 29.36 192 LYS Z CA 1
ATOM 1423 C C . LYS D 3 19 ? 103.516 -4.053 23.141 1.00 27.77 192 LYS Z C 1
ATOM 1424 O O . LYS D 3 19 ? 104.223 -4.655 22.330 1.00 30.66 192 LYS Z O 1
ATOM 1430 N N A PHE D 3 20 ? 103.771 -2.818 23.560 0.50 37.82 193 PHE Z N 1
ATOM 1431 N N B PHE D 3 20 ? 103.783 -2.806 23.568 0.50 39.55 193 PHE Z N 1
ATOM 1432 C CA A PHE D 3 20 ? 104.912 -2.055 23.080 0.50 31.70 193 PHE Z CA 1
ATOM 1433 C CA B PHE D 3 20 ? 104.963 -2.180 23.032 0.50 33.44 193 PHE Z CA 1
ATOM 1434 C C A PHE D 3 20 ? 106.222 -2.690 23.520 0.50 35.63 193 PHE Z C 1
ATOM 1435 C C B PHE D 3 20 ? 106.232 -2.741 23.534 0.50 37.99 193 PHE Z C 1
ATOM 1436 O O A PHE D 3 20 ? 107.129 -2.881 22.711 0.50 30.50 193 PHE Z O 1
ATOM 1437 O O B PHE D 3 20 ? 107.141 -2.854 22.757 0.50 32.02 193 PHE Z O 1
ATOM 1452 N N . LYS D 3 21 ? 106.318 -3.006 24.809 1.00 25.42 194 LYS Z N 1
ATOM 1453 C CA . LYS D 3 21 ? 107.527 -3.604 25.359 1.00 19.74 194 LYS Z CA 1
ATOM 1454 C C . LYS D 3 21 ? 107.807 -4.924 24.628 1.00 25.50 194 LYS Z C 1
ATOM 1455 O O . LYS D 3 21 ? 108.952 -5.235 24.310 1.00 25.26 194 LYS Z O 1
ATOM 1461 N N . GLN D 3 22 ? 106.752 -5.689 24.361 1.00 20.07 195 GLN Z N 1
ATOM 1462 C CA . GLN D 3 22 ? 106.896 -6.966 23.663 1.00 34.70 195 GLN Z CA 1
ATOM 1463 C C . GLN D 3 22 ? 107.393 -6.747 22.236 1.00 35.34 195 GLN Z C 1
ATOM 1464 O O . GLN D 3 22 ? 108.319 -7.420 21.791 1.00 34.75 195 GLN Z O 1
ATOM 1470 N N . LEU D 3 23 ? 106.781 -5.800 21.529 1.00 35.69 196 LEU Z N 1
ATOM 1471 C CA . LEU D 3 23 ? 107.189 -5.490 20.162 1.00 37.48 196 LEU Z CA 1
ATOM 1472 C C . LEU D 3 23 ? 108.670 -5.172 20.124 1.00 30.29 196 LEU Z C 1
ATOM 1473 O O . LEU D 3 23 ? 109.411 -5.715 19.310 1.00 30.82 196 LEU Z O 1
ATOM 1478 N N . LEU D 3 24 ? 109.095 -4.301 21.030 1.00 30.50 197 LEU Z N 1
ATOM 1479 C CA . LEU D 3 24 ? 110.486 -3.888 21.111 1.00 34.36 197 LEU Z CA 1
ATOM 1480 C C . LEU D 3 24 ? 111.414 -5.058 21.368 1.00 31.74 197 LEU Z C 1
ATOM 1481 O O . LEU D 3 24 ? 112.455 -5.181 20.728 1.00 36.71 197 LEU Z O 1
ATOM 1486 N N . GLN D 3 25 ? 111.040 -5.911 22.316 1.00 38.04 198 GLN Z N 1
ATOM 1487 C CA . GLN D 3 25 ? 111.845 -7.078 22.638 1.00 32.20 198 GLN Z CA 1
ATOM 1488 C C . GLN D 3 25 ? 111.878 -7.988 21.411 1.00 25.50 198 GLN Z C 1
ATOM 1489 O O . GLN D 3 25 ? 112.921 -8.512 21.049 1.00 28.82 198 GLN Z O 1
ATOM 1495 N N . HIS D 3 26 ? 110.731 -8.155 20.766 1.00 26.83 199 HIS Z N 1
ATOM 1496 C CA . HIS D 3 26 ? 110.636 -8.995 19.566 1.00 27.20 199 HIS Z CA 1
ATOM 1497 C C . HIS D 3 26 ? 111.601 -8.564 18.452 1.00 40.56 199 HIS Z C 1
ATOM 1498 O O . HIS D 3 26 ? 112.389 -9.375 17.950 1.00 38.59 199 HIS Z O 1
ATOM 1505 N N . TYR D 3 27 ? 111.541 -7.291 18.057 1.00 35.78 200 TYR Z N 1
ATOM 1506 C CA . TYR D 3 27 ? 112.422 -6.799 17.001 1.00 29.61 200 TYR Z CA 1
ATOM 1507 C C . TYR D 3 27 ? 113.873 -6.967 17.402 1.00 30.56 200 TYR Z C 1
ATOM 1508 O O . TYR D 3 27 ? 114.717 -7.339 16.585 1.00 35.18 200 TYR Z O 1
ATOM 1517 N N . ARG D 3 28 ? 114.160 -6.716 18.673 1.00 28.81 201 ARG Z N 1
ATOM 1518 C CA . ARG D 3 28 ? 115.519 -6.830 19.177 1.00 30.58 201 ARG Z CA 1
ATOM 1519 C C . ARG D 3 28 ? 116.028 -8.257 18.989 1.00 36.86 201 ARG Z C 1
ATOM 1520 O O . ARG D 3 28 ? 117.173 -8.477 18.567 1.00 28.98 201 ARG Z O 1
ATOM 1528 N N . GLU D 3 29 ? 115.168 -9.223 19.300 1.00 34.13 202 GLU Z N 1
ATOM 1529 C CA . GLU D 3 29 ? 115.518 -10.631 19.165 1.00 41.40 202 GLU Z CA 1
ATOM 1530 C C . GLU D 3 29 ? 115.697 -10.996 17.695 1.00 38.07 202 GLU Z C 1
ATOM 1531 O O . GLU D 3 29 ? 116.660 -11.668 17.330 1.00 40.87 202 GLU Z O 1
ATOM 1537 N N . VAL D 3 30 ? 114.785 -10.542 16.843 1.00 39.84 203 VAL Z N 1
ATOM 1538 C CA . VAL D 3 30 ? 114.908 -10.823 15.414 1.00 29.44 203 VAL Z CA 1
ATOM 1539 C C . VAL D 3 30 ? 116.226 -10.249 14.888 1.00 33.75 203 VAL Z C 1
ATOM 1540 O O . VAL D 3 30 ? 116.971 -10.923 14.180 1.00 36.12 203 VAL Z O 1
ATOM 1544 N N . ALA D 3 31 ? 116.514 -9.004 15.254 1.00 30.23 204 ALA Z N 1
ATOM 1545 C CA . ALA D 3 31 ? 117.729 -8.332 14.808 1.00 34.03 204 ALA Z CA 1
ATOM 1546 C C . ALA D 3 31 ? 118.981 -9.078 15.244 1.00 36.60 204 ALA Z C 1
ATOM 1547 O O . ALA D 3 31 ? 119.931 -9.218 14.471 1.00 42.21 204 ALA Z O 1
ATOM 1549 N N . ALA D 3 32 ? 118.980 -9.551 16.485 1.00 42.07 205 ALA Z N 1
ATOM 1550 C CA . ALA D 3 32 ? 120.115 -10.289 17.030 1.00 34.34 205 ALA Z CA 1
ATOM 1551 C C . ALA D 3 32 ? 120.235 -11.645 16.348 1.00 40.68 205 ALA Z C 1
ATOM 1552 O O . ALA D 3 32 ? 121.336 -12.094 16.030 1.00 46.31 205 ALA Z O 1
ATOM 1554 N N . ALA D 3 33 ? 119.099 -12.300 16.135 1.00 33.16 206 ALA Z N 1
ATOM 1555 C CA . ALA D 3 33 ? 119.089 -13.603 15.483 1.00 43.22 206 ALA Z CA 1
ATOM 1556 C C . ALA D 3 33 ? 119.673 -13.480 14.073 1.00 42.80 206 ALA Z C 1
ATOM 1557 O O . ALA D 3 33 ? 120.561 -14.243 13.695 1.00 43.08 206 ALA Z O 1
ATOM 1559 N N . LYS D 3 34 ? 119.179 -12.515 13.301 1.00 43.53 207 LYS Z N 1
ATOM 1560 C CA . LYS D 3 34 ? 119.665 -12.311 11.935 1.00 43.88 207 LYS Z CA 1
ATOM 1561 C C . LYS D 3 34 ? 121.150 -11.970 11.877 1.00 49.39 207 LYS Z C 1
ATOM 1562 O O . LYS D 3 34 ? 121.877 -12.490 11.028 1.00 53.51 207 LYS Z O 1
ATOM 1568 N N . SER D 3 35 ? 121.597 -11.101 12.781 1.00 43.47 208 SER Z N 1
ATOM 1569 C CA . SER D 3 35 ? 123.000 -10.698 12.829 1.00 47.20 208 SER Z CA 1
ATOM 1570 C C . SER D 3 35 ? 123.946 -11.875 13.008 1.00 44.66 208 SER Z C 1
ATOM 1571 O O . SER D 3 35 ? 124.962 -11.968 12.323 1.00 57.85 208 SER Z O 1
ATOM 1574 N N . SER D 3 36 ? 123.624 -12.766 13.937 1.00 48.06 209 SER Z N 1
ATOM 1575 C CA . SER D 3 36 ? 124.466 -13.928 14.189 1.00 50.15 209 SER Z CA 1
ATOM 1576 C C . SER D 3 36 ? 124.473 -14.841 12.968 1.00 50.53 209 SER Z C 1
ATOM 1577 O O . SER D 3 36 ? 125.497 -15.428 12.619 1.00 50.62 209 SER Z O 1
ATOM 1580 N N . GLU D 3 37 ? 123.321 -14.953 12.320 1.00 45.23 210 GLU Z N 1
ATOM 1581 C CA . GLU D 3 37 ? 123.195 -15.782 11.132 1.00 47.85 210 GLU Z CA 1
ATOM 1582 C C . GLU D 3 37 ? 124.052 -15.194 10.017 1.00 36.99 210 GLU Z C 1
ATOM 1583 O O . GLU D 3 37 ? 124.755 -15.917 9.312 1.00 40.84 210 GLU Z O 1
ATOM 1589 N N . ASN D 3 38 ? 123.996 -13.875 9.871 1.00 36.70 211 ASN Z N 1
ATOM 1590 C CA . ASN D 3 38 ? 124.761 -13.184 8.840 1.00 45.02 211 ASN Z CA 1
ATOM 1591 C C . ASN D 3 38 ? 126.261 -13.314 9.041 1.00 47.70 211 ASN Z C 1
ATOM 1592 O O . ASN D 3 38 ? 127.018 -13.371 8.077 1.00 47.99 211 ASN Z O 1
ATOM 1597 N N . ASP D 3 39 ? 126.696 -13.358 10.295 1.00 51.52 212 ASP Z N 1
ATOM 1598 C CA . ASP D 3 39 ? 128.115 -13.492 10.573 1.00 51.71 212 ASP Z CA 1
ATOM 1599 C C . ASP D 3 39 ? 128.571 -14.888 10.184 1.00 47.23 212 ASP Z C 1
ATOM 1600 O O . ASP D 3 39 ? 129.693 -15.070 9.721 1.00 54.95 212 ASP Z O 1
ATOM 1605 N N . ARG D 3 40 ? 127.694 -15.871 10.364 1.00 49.10 213 ARG Z N 1
ATOM 1606 C CA . ARG D 3 40 ? 128.020 -17.247 10.005 1.00 55.11 213 ARG Z CA 1
ATOM 1607 C C . ARG D 3 40 ? 128.074 -17.386 8.483 1.00 53.46 213 ARG Z C 1
ATOM 1608 O O . ARG D 3 40 ? 128.876 -18.151 7.949 1.00 53.71 213 ARG Z O 1
ATOM 1616 N N . LEU D 3 41 ? 127.217 -16.640 7.791 1.00 50.06 214 LEU Z N 1
ATOM 1617 C CA . LEU D 3 41 ? 127.187 -16.676 6.333 1.00 49.68 214 LEU Z CA 1
ATOM 1618 C C . LEU D 3 41 ? 128.444 -16.026 5.776 1.00 47.87 214 LEU Z C 1
ATOM 1619 O O . LEU D 3 41 ? 129.038 -16.534 4.830 1.00 47.59 214 LEU Z O 1
ATOM 1624 N N . ARG D 3 42 ? 128.842 -14.901 6.367 1.00 50.69 215 ARG Z N 1
ATOM 1625 C CA . ARG D 3 42 ? 130.040 -14.186 5.932 1.00 56.19 215 ARG Z CA 1
ATOM 1626 C C . ARG D 3 42 ? 131.298 -15.019 6.125 1.00 57.42 215 ARG Z C 1
ATOM 1627 O O . ARG D 3 42 ? 132.243 -14.923 5.342 1.00 54.72 215 ARG Z O 1
ATOM 1635 N N . LEU D 3 43 ? 131.310 -15.827 7.178 1.00 56.99 216 LEU Z N 1
ATOM 1636 C CA . LEU D 3 43 ? 132.462 -16.668 7.454 1.00 62.17 216 LEU Z CA 1
ATOM 1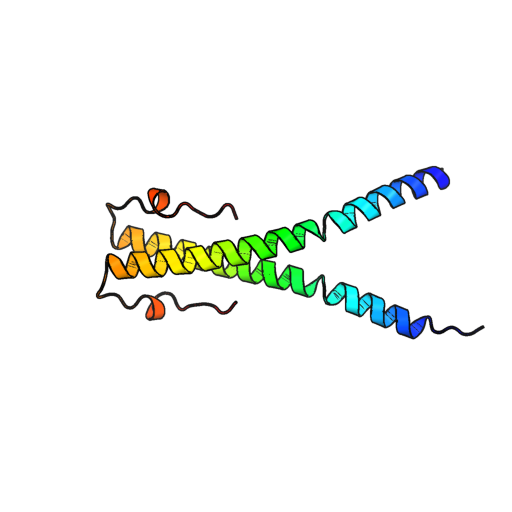637 C C . LEU D 3 43 ? 132.479 -17.829 6.472 1.00 59.58 216 LEU Z C 1
ATOM 1638 O O . LEU D 3 43 ? 133.528 -18.180 5.940 1.00 62.07 216 LEU Z O 1
ATOM 1643 N N . LEU D 3 44 ? 131.310 -18.412 6.223 1.00 62.89 217 LEU Z N 1
ATOM 1644 C CA . LEU D 3 44 ? 131.203 -19.534 5.296 1.00 55.15 217 LEU Z CA 1
ATOM 1645 C C . LEU D 3 44 ? 131.672 -19.129 3.902 1.00 50.69 217 LEU Z C 1
ATOM 1646 O O . LEU D 3 44 ? 132.361 -19.887 3.227 1.00 48.31 217 LEU Z O 1
ATOM 1651 N N . LEU D 3 45 ? 131.302 -17.927 3.478 1.00 45.39 218 LEU Z N 1
ATOM 1652 C CA . LEU D 3 45 ? 131.684 -17.438 2.158 1.00 53.47 218 LEU Z CA 1
ATOM 1653 C C . LEU D 3 45 ? 133.187 -17.178 2.097 1.00 56.35 218 LEU Z C 1
ATOM 1654 O O . LEU D 3 45 ? 133.825 -17.390 1.066 1.00 55.90 218 LEU Z O 1
ATOM 1659 N N . LYS D 3 46 ? 133.752 -16.727 3.209 1.00 64.59 219 LYS Z N 1
ATOM 1660 C CA . LYS D 3 46 ? 135.181 -16.457 3.267 1.00 69.35 219 LYS Z CA 1
ATOM 1661 C C . LYS D 3 46 ? 135.944 -17.769 3.117 1.00 68.41 219 LYS Z C 1
ATOM 1662 O O . LYS D 3 46 ? 136.870 -17.871 2.314 1.00 71.44 219 LYS Z O 1
ATOM 1668 N N . GLN D 3 47 ? 135.540 -18.777 3.884 1.00 67.58 220 GLN Z N 1
ATOM 1669 C CA . GLN D 3 47 ? 136.196 -20.077 3.842 1.00 71.11 220 GLN Z CA 1
ATOM 1670 C C . GLN D 3 47 ? 135.825 -20.916 2.621 1.00 73.18 220 GLN Z C 1
ATOM 1671 O O . GLN D 3 47 ? 136.377 -21.996 2.416 1.00 75.27 220 GLN Z O 1
ATOM 1677 N N . MET D 3 48 ? 134.893 -20.420 1.813 1.00 70.45 221 MET Z N 1
ATOM 1678 C CA . MET D 3 48 ? 134.487 -21.126 0.601 1.00 70.95 221 MET Z CA 1
ATOM 1679 C C . MET D 3 48 ? 135.060 -20.404 -0.612 1.00 68.26 221 MET Z C 1
ATOM 1680 O O . MET D 3 48 ? 135.407 -21.024 -1.615 1.00 62.90 221 MET Z O 1
ATOM 1685 N N . CYS D 3 49 ? 135.155 -19.084 -0.508 1.00 71.60 222 CYS Z N 1
ATOM 1686 C CA . CYS D 3 49 ? 135.698 -18.256 -1.578 1.00 73.06 222 CYS Z CA 1
ATOM 1687 C C . CYS D 3 49 ? 136.645 -17.249 -0.928 1.00 74.67 222 CYS Z C 1
ATOM 1688 O O . CYS D 3 49 ? 136.358 -16.053 -0.868 1.00 72.45 222 CYS Z O 1
ATOM 1691 N N . PRO D 3 50 ? 137.794 -17.736 -0.427 1.00 75.13 223 PRO Z N 1
ATOM 1692 C CA . PRO D 3 50 ? 138.840 -16.955 0.243 1.00 75.07 223 PRO Z CA 1
ATOM 1693 C C . PRO D 3 50 ? 139.258 -15.654 -0.436 1.00 72.49 223 PRO Z C 1
ATOM 1694 O O . PRO D 3 50 ? 139.438 -14.636 0.231 1.00 72.46 223 PRO Z O 1
ATOM 1698 N N . SER D 3 51 ? 139.415 -15.685 -1.755 1.00 76.29 224 SER Z N 1
ATOM 1699 C CA . SER D 3 51 ? 139.834 -14.498 -2.492 1.00 87.23 224 SER Z CA 1
ATOM 1700 C C . SER D 3 51 ? 138.670 -13.642 -2.982 1.00 88.93 224 SER Z C 1
ATOM 1701 O O . SER D 3 51 ? 138.620 -13.260 -4.151 1.00 92.88 224 SER Z O 1
ATOM 1704 N N . LEU D 3 52 ? 137.737 -13.340 -2.086 1.00 89.59 225 LEU Z N 1
ATOM 1705 C CA . LEU D 3 52 ? 136.584 -12.518 -2.435 1.00 89.35 225 LEU Z CA 1
ATOM 1706 C C . LEU D 3 52 ? 136.305 -11.485 -1.352 1.00 89.09 225 LEU Z C 1
ATOM 1707 O O . LEU D 3 52 ? 136.132 -11.833 -0.183 1.00 88.94 225 LEU Z O 1
ATOM 1712 N N . ASP D 3 53 ? 136.264 -10.215 -1.742 1.00 86.72 226 ASP Z N 1
ATOM 1713 C CA . ASP D 3 53 ? 135.996 -9.149 -0.788 1.00 88.44 226 ASP Z CA 1
ATOM 1714 C C . ASP D 3 53 ? 134.488 -8.933 -0.709 1.00 87.1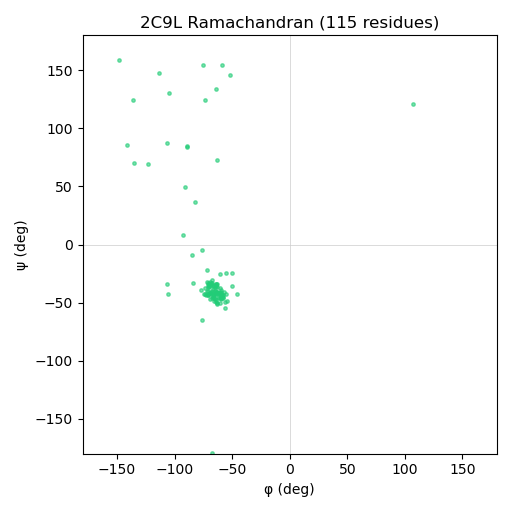2 226 ASP Z C 1
ATOM 1715 O O . ASP D 3 53 ? 133.932 -8.072 -1.393 1.00 87.86 226 ASP Z O 1
ATOM 1720 N N . VAL D 3 54 ? 133.837 -9.733 0.129 1.00 82.42 227 VAL Z N 1
ATOM 1721 C CA . VAL D 3 54 ? 132.393 -9.669 0.315 1.00 78.45 227 VAL Z CA 1
ATOM 1722 C C . VAL D 3 54 ? 131.939 -8.334 0.896 1.00 78.88 227 VAL Z C 1
ATOM 1723 O O . VAL D 3 54 ? 130.876 -7.825 0.540 1.00 73.96 227 VAL Z O 1
ATOM 1727 N N . ASP D 3 55 ? 132.747 -7.773 1.789 1.00 81.25 228 ASP Z N 1
ATOM 1728 C CA . ASP D 3 55 ? 132.423 -6.500 2.422 1.00 82.49 228 ASP Z CA 1
ATOM 1729 C C . ASP D 3 55 ? 132.297 -5.376 1.401 1.00 83.67 228 ASP Z C 1
ATOM 1730 O O . ASP D 3 55 ? 131.602 -4.390 1.638 1.00 90.48 228 ASP Z O 1
ATOM 1735 N N . SER D 3 56 ? 132.971 -5.526 0.265 1.00 84.49 229 SER Z N 1
ATOM 1736 C CA . SER D 3 56 ? 132.921 -4.518 -0.790 1.00 85.42 229 SER Z CA 1
ATOM 1737 C C . SER D 3 56 ? 131.708 -4.747 -1.682 1.00 83.59 229 SER Z C 1
ATOM 1738 O O . SER D 3 56 ? 131.389 -3.922 -2.539 1.00 86.84 229 SER Z O 1
ATOM 1741 N N . ILE D 3 57 ? 131.040 -5.876 -1.476 1.00 79.80 230 ILE Z N 1
ATOM 1742 C CA . ILE D 3 57 ? 129.854 -6.226 -2.250 1.00 73.49 230 ILE Z CA 1
ATOM 1743 C C . ILE D 3 57 ? 1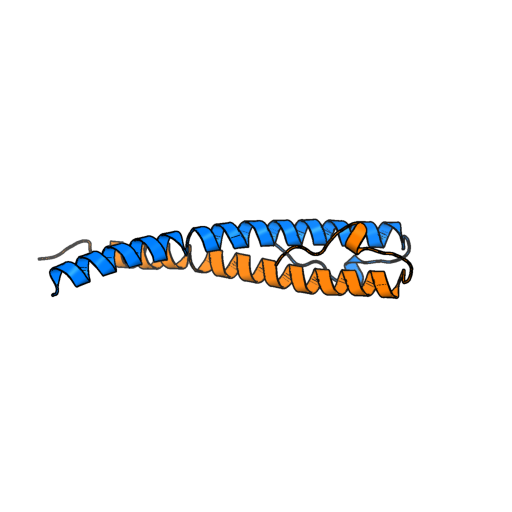28.621 -6.029 -1.378 1.00 67.32 230 ILE Z C 1
ATOM 1744 O O . ILE D 3 57 ? 127.599 -5.508 -1.824 1.00 54.97 230 ILE Z O 1
ATOM 1749 N N . ILE D 3 58 ? 128.731 -6.458 -0.127 1.00 69.56 231 ILE Z N 1
ATOM 1750 C CA . ILE D 3 58 ? 127.645 -6.334 0.833 1.00 70.12 231 ILE Z CA 1
ATOM 1751 C C . ILE D 3 58 ? 128.260 -5.984 2.184 1.00 67.33 231 ILE Z C 1
ATOM 1752 O O . ILE D 3 58 ? 128.531 -6.863 2.998 1.00 67.66 231 ILE Z O 1
ATOM 1757 N N . PRO D 3 59 ? 128.494 -4.688 2.434 1.00 70.07 232 PRO Z N 1
ATOM 1758 C CA . PRO D 3 59 ? 129.085 -4.239 3.698 1.00 72.37 232 PRO Z CA 1
ATOM 1759 C C . PRO D 3 59 ? 128.245 -4.641 4.904 1.00 75.69 232 PRO Z C 1
ATOM 1760 O O . PRO D 3 59 ? 127.036 -4.836 4.789 1.00 74.55 232 PRO Z O 1
ATOM 1764 N N . ARG D 3 60 ? 128.895 -4.770 6.056 1.00 80.27 233 ARG Z N 1
ATOM 1765 C CA . ARG D 3 60 ? 128.215 -5.155 7.288 1.00 83.08 233 ARG Z CA 1
ATOM 1766 C C . ARG D 3 60 ? 127.195 -4.108 7.723 1.00 85.25 233 ARG Z C 1
ATOM 1767 O O . ARG D 3 60 ? 127.492 -2.914 7.743 1.00 82.08 233 ARG Z O 1
ATOM 1775 N N . THR D 3 61 ? 125.997 -4.544 8.092 1.00 86.54 234 THR Z N 1
ATOM 1776 C CA . THR D 3 61 ? 124.949 -3.624 8.555 1.00 88.39 234 THR Z CA 1
ATOM 1777 C C . THR D 3 61 ? 125.297 -3.119 9.967 1.00 89.04 234 THR Z C 1
ATOM 1778 O O . THR D 3 61 ? 125.541 -3.910 10.870 1.00 87.24 234 THR Z O 1
ATOM 1782 N N . PRO D 3 62 ? 125.363 -1.771 10.145 1.00 90.26 235 PRO Z N 1
ATOM 1783 C CA . PRO D 3 62 ? 125.677 -1.072 11.397 1.00 94.47 235 PRO Z CA 1
ATOM 1784 C C . PRO D 3 62 ? 124.635 -1.355 12.470 1.00 97.55 235 PRO Z C 1
ATOM 1785 O O . PRO D 3 62 ? 123.770 -0.520 12.761 1.00 96.42 235 PRO Z O 1
ATOM 1789 N N . ASP D 3 63 ? 124.718 -2.587 12.969 1.00 100.65 236 ASP Z N 1
ATOM 1790 C CA . ASP D 3 63 ? 123.953 -3.201 14.064 1.00 104.69 236 ASP Z CA 1
ATOM 1791 C C . ASP D 3 63 ? 122.951 -2.225 14.653 1.00 108.76 236 ASP Z C 1
ATOM 1792 O O . ASP D 3 63 ? 123.196 -1.978 15.855 1.00 110.19 236 ASP Z O 1
#

Secondary structure (DSSP, 8-state):
-HHHHHHHHHHHHHHHHHHHHHHHHHHHHHHHHHHHHHHHHHHHHHHH-TT--HHHHS-----/---THHHHHHHHHHHHHHHHHHHHHHHHHHHHHHHHHHHHHHHHHHHSTT--GGGTSPPP--

Radius of gyration: 22.35 Å; Cα c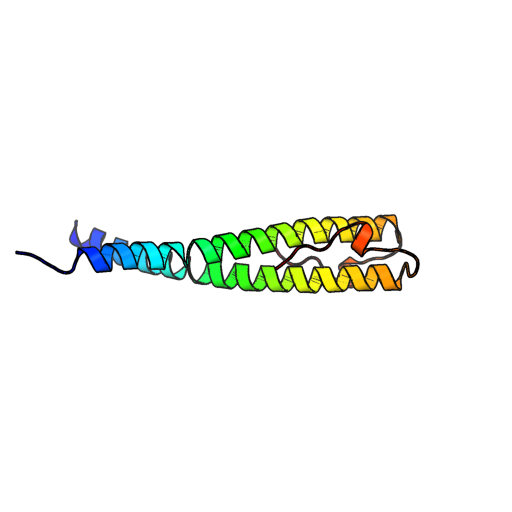ontacts (8 Å, |Δi|>4): 67; chains: 2; bounding box: 57×50×53 Å

B-factor: mean 51.62, std 21.49, range [7.09, 115.49]

Solvent-accessible surface area: 9560 Å² total; per-residue (Å²): 208,98,145,102,131,130,105,126,99,111,63,52,41,127,152,47,144,63,112,68,133,90,39,25,94,69,44,133,94,15,8,62,41,11,22,59,11,2,70,132,1,11,115,20,0,85,122,96,18,96,117,32,80,4,75,81,84,10,82,135,48,112,112,136,68,100,158,155,137,149,103,112,64,49,33,158,154,72,170,41,135,34,100,116,60,13,111,78,29,127,102,18,6,64,37,8,25,54,4,2,76,118,2,16,111,25,1,109,108,86,21,89,118,36,88,10,78,91,74,9,92,145,23,122,120

Foldseek 3Di:
DVVVVVVVVVVVVVVVVVVVVVVVVVVVVVVVVVLVVVVVVLVVCCVVVVPDDVCVVDPDDDD/DDDPVPVVVVVVVVVVVVVVVVVVVVVVVVVVVLVVVVVVVVVCCVVPVPDDVCVVPNDDPD

Sequence (125 aa):
MLEIKRYKNRVAARKSRAKFFKQLLQHYREVAAAKSSENDRLRLLLKQMCPSLDVDSIIPRTPDLEIKRYKNRVAARKSRAKFFKQLLQHYREVAAAKSSENDRLRLLLKQMCPSLDVDSIIPRTPD

Nearest PDB structures (foldseek):
  5szx-assembly1_B  TM=9.431E-01  e=1.315E-07  human gammaherpesvirus 4